Protein AF-K2DIX6-F1 (afdb_monomer)

Nearest PDB structures (foldseek):
  4ru0-assembly2_B  TM=8.545E-01  e=1.936E-02  Pseudomonas protegens Pf-5
  8k29-assembly1_A  TM=3.621E-01  e=5.583E+00  Vibrio phage ICP1_2004_A

Secondary structure (DSSP, 8-state):
----EE--EEE-SSSEEE----EE--HHHHHHHHHHHHHHHHHHTTPPPPPGGGG--

Radius of gyration: 17.9 Å; Cα contacts (8 Å, |Δi|>4): 37; chains: 1; bounding box: 39×19×45 Å

Mean predicted aligned error: 6.65 Å

Sequence (57 aa):
MGSAWARVHTWDGSKFVWSSDWLQADEQVMRPMVKNSASKYAEEKKLTRRTPADCQS

Solvent-accessible surface area (backbone atoms only — not comparable to full-atom values): 3756 Å² total; per-residue (Å²): 130,75,85,54,62,47,67,47,68,44,76,77,87,85,51,78,41,82,72,51,67,84,42,74,62,63,58,85,68,46,50,60,54,54,51,51,55,52,49,54,51,26,62,78,67,72,50,78,78,78,56,76,82,78,67,75,121

pLDDT: mean 87.44, std 8.85, range [58.88, 96.12]

Foldseek 3Di:
DPPQWDWDWDDPPPDTDTDDDIDGHDCVVVVVVVVVVVVVVCVVVVNDDDDPVVVPD

Structure (mmCIF, N/CA/C/O backbone):
data_AF-K2DIX6-F1
#
_entry.id   AF-K2DIX6-F1
#
loop_
_atom_site.group_PDB
_atom_site.id
_atom_site.type_symbol
_atom_site.label_atom_id
_atom_site.label_alt_id
_atom_site.label_comp_id
_atom_site.label_asym_id
_atom_site.label_entity_id
_atom_site.label_seq_id
_atom_site.pdbx_PDB_ins_code
_atom_site.Cartn_x
_atom_site.Cartn_y
_atom_site.Cartn_z
_atom_site.occupancy
_atom_site.B_iso_or_equiv
_atom_site.auth_seq_id
_atom_site.auth_comp_id
_atom_site.auth_asym_id
_atom_site.auth_atom_id
_atom_site.pdbx_PDB_model_num
ATOM 1 N N . MET A 1 1 ? -10.915 4.930 4.352 1.00 60.38 1 MET A N 1
ATOM 2 C CA . MET A 1 1 ? -9.726 4.353 3.686 1.00 60.38 1 MET A CA 1
ATOM 3 C C . MET A 1 1 ? -9.056 5.474 2.914 1.00 60.38 1 MET A C 1
ATOM 5 O O . MET A 1 1 ? -9.766 6.395 2.531 1.00 60.38 1 MET A O 1
ATOM 9 N N . GLY A 1 2 ? -7.727 5.451 2.764 1.00 65.81 2 GLY A N 1
ATOM 10 C CA . GLY A 1 2 ? -7.024 6.400 1.886 1.00 65.81 2 GLY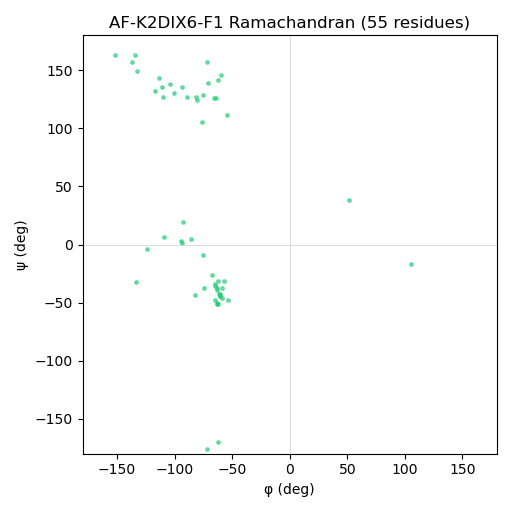 A CA 1
ATOM 11 C C . GLY A 1 2 ? -7.454 6.238 0.423 1.00 65.81 2 GLY A C 1
ATOM 12 O O . GLY A 1 2 ? -8.404 5.507 0.138 1.00 65.81 2 GLY A O 1
ATOM 13 N N . SER A 1 3 ? -6.760 6.887 -0.514 1.00 69.38 3 SER A N 1
ATOM 14 C CA . SER A 1 3 ? -7.035 6.705 -1.944 1.00 69.38 3 SER A CA 1
ATOM 15 C C . SER A 1 3 ? -6.960 5.218 -2.315 1.00 69.38 3 SER A C 1
ATOM 17 O O . SER A 1 3 ? -5.887 4.622 -2.286 1.00 69.38 3 SER A O 1
ATOM 19 N N . ALA A 1 4 ? -8.106 4.620 -2.647 1.00 80.06 4 ALA A N 1
ATOM 20 C CA . ALA A 1 4 ? -8.221 3.216 -3.049 1.00 80.06 4 ALA A CA 1
ATOM 21 C C . ALA A 1 4 ? -7.962 3.007 -4.550 1.00 80.06 4 ALA A C 1
ATOM 23 O O . ALA A 1 4 ? -8.138 1.905 -5.054 1.00 80.06 4 ALA A O 1
ATOM 24 N N . TRP A 1 5 ? -7.575 4.070 -5.254 1.00 89.19 5 TRP A N 1
ATOM 25 C CA . TRP A 1 5 ? -7.288 4.064 -6.678 1.00 89.19 5 TRP A CA 1
ATOM 26 C C . TRP A 1 5 ? -5.830 4.425 -6.909 1.00 89.19 5 TRP A C 1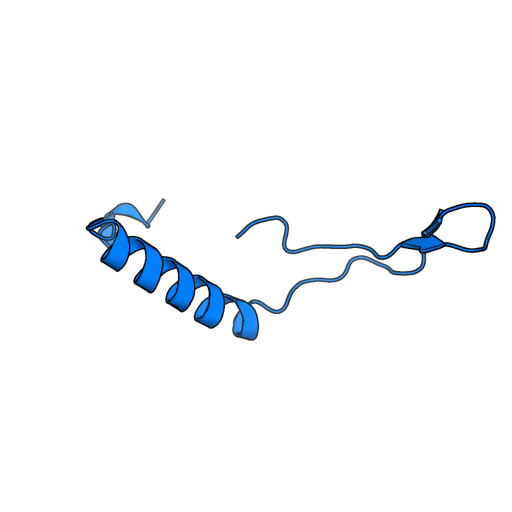
ATOM 28 O O . TRP A 1 5 ? -5.336 5.410 -6.358 1.00 89.19 5 TRP A O 1
ATOM 38 N N . ALA A 1 6 ? -5.159 3.640 -7.739 1.00 89.62 6 ALA A N 1
ATOM 39 C CA . ALA A 1 6 ? -3.773 3.858 -8.110 1.00 89.62 6 ALA A CA 1
ATOM 40 C C . ALA A 1 6 ? -3.589 3.707 -9.618 1.00 89.62 6 ALA A C 1
ATOM 42 O O . ALA A 1 6 ? -4.425 3.140 -10.319 1.00 89.62 6 ALA A O 1
ATOM 43 N N . ARG A 1 7 ? -2.468 4.219 -10.111 1.00 92.31 7 ARG A N 1
ATOM 44 C CA . ARG A 1 7 ? -1.976 3.983 -11.465 1.00 92.31 7 ARG A CA 1
ATOM 45 C C . ARG A 1 7 ? -0.504 3.619 -11.380 1.00 92.31 7 ARG A C 1
ATOM 47 O O . ARG A 1 7 ? 0.193 4.083 -10.478 1.00 92.31 7 ARG A O 1
ATOM 54 N N . VAL A 1 8 ? -0.049 2.804 -12.319 1.00 91.62 8 VAL A N 1
ATOM 55 C CA . VAL A 1 8 ? 1.333 2.352 -12.402 1.00 91.62 8 VAL A CA 1
ATOM 56 C C . VAL A 1 8 ? 2.063 3.169 -13.458 1.00 91.62 8 VAL A C 1
ATOM 58 O O . VAL A 1 8 ? 1.604 3.334 -14.593 1.00 91.62 8 VAL A O 1
ATOM 61 N N . HIS A 1 9 ? 3.223 3.675 -13.056 1.00 94.00 9 HIS A N 1
ATOM 62 C CA . HIS A 1 9 ? 4.243 4.172 -13.964 1.00 94.00 9 HIS A CA 1
ATOM 63 C C . HIS A 1 9 ? 5.374 3.159 -14.056 1.00 94.00 9 HIS A C 1
ATOM 65 O O . HIS A 1 9 ? 5.825 2.635 -13.038 1.00 94.00 9 HIS A O 1
ATOM 71 N N . THR A 1 10 ? 5.881 2.937 -15.263 1.00 95.06 10 THR A N 1
ATOM 72 C CA . THR A 1 10 ? 7.069 2.113 -15.500 1.00 95.06 10 THR A CA 1
ATOM 73 C C . THR A 1 10 ? 8.221 3.003 -15.950 1.00 95.06 10 THR A C 1
ATOM 75 O O . THR A 1 10 ? 8.035 3.901 -16.768 1.00 95.06 10 THR A O 1
ATOM 78 N N . TRP A 1 11 ? 9.412 2.781 -15.396 1.00 94.25 11 TRP A N 1
ATOM 79 C CA . TRP A 1 11 ? 10.636 3.452 -15.833 1.00 94.25 11 TRP A CA 1
ATOM 80 C C . TRP A 1 11 ? 11.194 2.761 -17.081 1.00 94.25 11 TRP A C 1
ATOM 82 O O . TRP A 1 11 ? 11.443 1.558 -17.043 1.00 94.25 11 TRP A O 1
ATOM 92 N N . ASP A 1 12 ? 11.402 3.509 -18.167 1.00 92.62 12 ASP A N 1
ATOM 93 C CA . ASP A 1 12 ? 11.912 2.972 -19.442 1.00 92.62 12 ASP A CA 1
ATOM 94 C C . ASP A 1 12 ? 13.441 3.076 -19.609 1.00 92.62 12 ASP A C 1
ATOM 96 O O . ASP A 1 12 ? 13.984 2.683 -20.6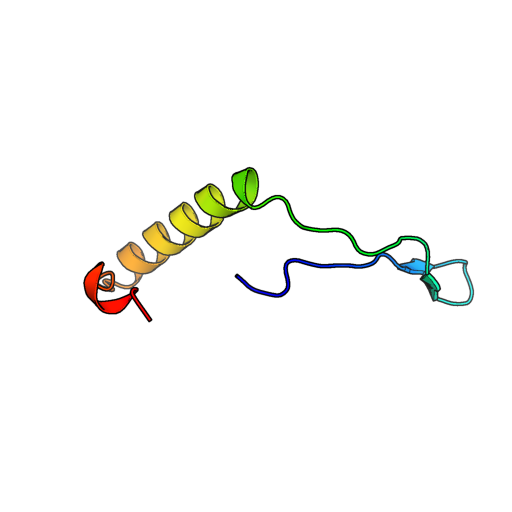39 1.00 92.62 12 ASP A O 1
ATOM 100 N N . GLY A 1 13 ? 14.143 3.602 -18.599 1.00 95.06 13 GLY A N 1
ATOM 101 C CA . GLY A 1 13 ? 15.575 3.918 -18.657 1.00 95.06 13 GLY A CA 1
ATOM 102 C C . GLY A 1 13 ? 15.873 5.416 -18.771 1.00 95.06 13 GLY A C 1
ATOM 103 O O . GLY A 1 13 ? 16.989 5.829 -18.464 1.00 95.06 13 GLY A O 1
ATOM 104 N N . SER A 1 14 ? 14.884 6.233 -19.146 1.00 96.12 14 SER A N 1
ATOM 105 C CA . SER A 1 14 ? 15.027 7.684 -19.341 1.00 96.12 14 SER A CA 1
ATOM 106 C C . SER A 1 14 ? 13.916 8.516 -18.697 1.00 96.12 14 SER A C 1
ATOM 108 O O . SER A 1 14 ? 14.163 9.641 -18.257 1.00 96.12 14 SER A O 1
ATOM 110 N N . LYS A 1 15 ? 12.692 7.980 -18.632 1.00 95.00 15 LYS A N 1
ATOM 111 C CA . LYS A 1 15 ? 11.526 8.640 -18.043 1.00 95.00 15 LYS A CA 1
ATOM 112 C C . LYS A 1 15 ? 10.525 7.623 -17.497 1.00 95.00 15 LYS A C 1
ATOM 114 O O . LYS A 1 15 ? 10.533 6.442 -17.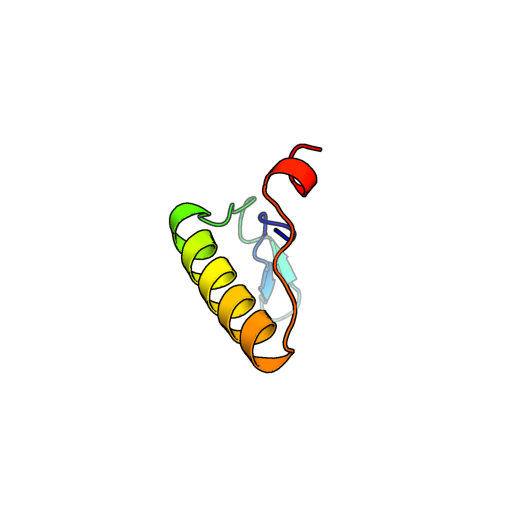842 1.00 95.00 15 LYS A O 1
ATOM 119 N N . PHE A 1 16 ? 9.624 8.110 -16.651 1.00 94.69 16 PHE A N 1
ATOM 120 C CA . PHE A 1 16 ? 8.442 7.359 -16.248 1.00 94.69 16 PHE A CA 1
ATOM 121 C C . PHE A 1 16 ? 7.364 7.479 -17.323 1.00 94.69 16 PHE A C 1
ATOM 123 O O . PHE A 1 16 ? 6.988 8.584 -17.719 1.00 94.69 16 PHE A O 1
ATOM 130 N N . VAL A 1 17 ? 6.851 6.339 -17.774 1.00 93.81 17 VAL A N 1
ATOM 131 C CA . VAL A 1 17 ? 5.723 6.246 -18.703 1.00 93.81 17 VAL A CA 1
ATOM 132 C C . VAL A 1 17 ? 4.523 5.623 -17.999 1.00 93.81 17 VAL A C 1
ATOM 134 O O . VAL A 1 17 ? 4.679 4.743 -17.152 1.00 93.81 17 VAL A O 1
ATOM 137 N N . TRP A 1 18 ? 3.315 6.094 -18.313 1.00 88.94 18 TRP A N 1
ATOM 138 C CA . TRP A 1 18 ? 2.086 5.462 -17.830 1.00 88.94 18 TRP A CA 1
ATOM 139 C C . TRP A 1 18 ? 1.968 4.067 -18.437 1.00 88.94 18 TRP A C 1
ATOM 141 O O . TRP A 1 18 ? 2.031 3.925 -19.656 1.00 88.94 18 TRP A O 1
ATOM 151 N N . SER A 1 19 ? 1.796 3.057 -17.592 1.00 88.50 19 SER A N 1
ATOM 152 C CA . SER A 1 19 ? 1.713 1.658 -18.020 1.00 88.50 19 SER A CA 1
ATOM 153 C C . SER A 1 19 ? 0.435 0.956 -17.568 1.00 88.50 19 SER A C 1
ATOM 155 O O . SER A 1 19 ? 0.199 -0.180 -17.971 1.00 88.50 19 SER A O 1
ATOM 157 N N . SER A 1 20 ? -0.416 1.622 -16.781 1.00 88.44 20 SER A N 1
ATOM 158 C CA . SER A 1 20 ? -1.738 1.112 -16.417 1.00 88.44 20 SER A CA 1
ATOM 159 C C . SER A 1 20 ? -2.824 2.182 -16.477 1.00 88.44 20 SER A C 1
ATOM 161 O O . SER A 1 20 ? -2.572 3.375 -16.281 1.00 88.44 20 SER A O 1
ATOM 163 N N . ASP A 1 21 ? -4.061 1.715 -16.628 1.00 88.94 21 ASP A N 1
ATOM 164 C CA . ASP A 1 21 ? -5.254 2.474 -16.268 1.00 88.94 21 ASP A CA 1
ATOM 165 C C . ASP A 1 21 ? -5.415 2.571 -14.741 1.00 88.94 21 ASP A C 1
ATOM 167 O O . A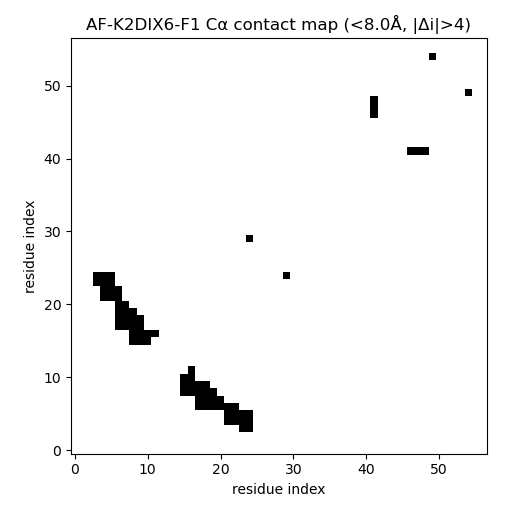SP A 1 21 ? -4.548 2.152 -13.965 1.00 88.94 21 ASP A O 1
ATOM 171 N N . TRP A 1 22 ? -6.523 3.169 -14.298 1.00 8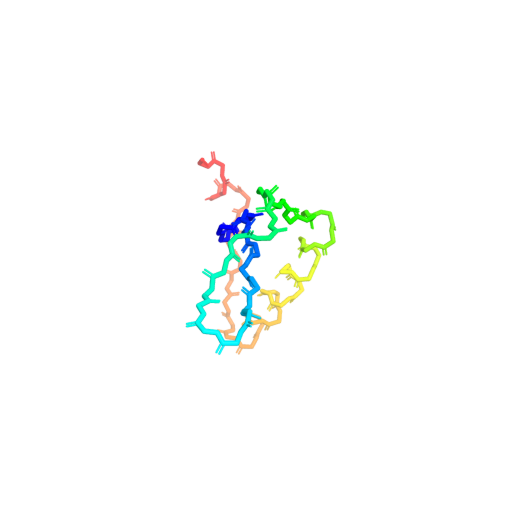8.31 22 TRP A N 1
ATOM 172 C CA . TRP A 1 22 ? -6.893 3.220 -12.888 1.00 88.31 22 TRP A CA 1
ATOM 173 C C . TRP A 1 22 ? -7.169 1.819 -12.335 1.00 88.31 22 TRP A C 1
ATOM 175 O O . TRP A 1 22 ? -8.013 1.088 -12.846 1.00 88.31 22 TRP A O 1
ATOM 185 N N . LEU A 1 23 ? -6.488 1.482 -11.247 1.00 89.75 23 LEU A N 1
ATOM 186 C CA . LEU A 1 23 ? -6.619 0.223 -10.527 1.00 89.75 23 LEU A CA 1
ATOM 187 C C . LEU A 1 23 ? -7.282 0.486 -9.17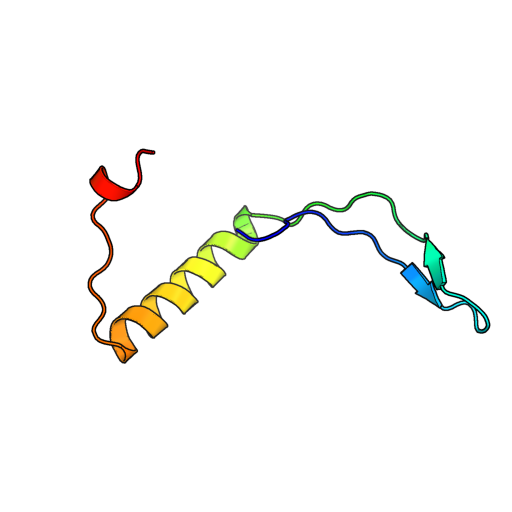9 1.00 89.75 23 LEU A C 1
ATOM 189 O O . LEU A 1 23 ? -6.803 1.332 -8.422 1.00 89.75 23 LEU A O 1
ATOM 193 N N . GLN A 1 24 ? -8.358 -0.242 -8.881 1.00 90.50 24 GLN A N 1
ATOM 194 C CA . GLN A 1 24 ? -9.048 -0.172 -7.595 1.00 90.50 24 GLN A CA 1
ATOM 195 C C . GLN A 1 24 ? -8.527 -1.249 -6.644 1.00 90.50 24 GLN A C 1
ATOM 197 O O . GLN A 1 24 ? -8.379 -2.409 -7.023 1.00 90.50 24 GLN A O 1
ATOM 202 N N . ALA A 1 25 ? -8.290 -0.875 -5.392 1.00 88.75 25 ALA A N 1
ATOM 203 C CA . ALA A 1 25 ? -7.959 -1.814 -4.335 1.00 88.75 25 ALA A CA 1
ATOM 204 C C . ALA A 1 25 ? -9.176 -2.668 -3.943 1.00 88.75 25 ALA A C 1
ATOM 206 O O . ALA A 1 25 ? -10.287 -2.153 -3.793 1.00 88.75 25 ALA A O 1
ATOM 207 N N . ASP A 1 26 ? -8.950 -3.961 -3.707 1.00 90.12 26 ASP A N 1
ATOM 208 C CA . ASP A 1 26 ? -9.985 -4.870 -3.218 1.00 90.12 26 ASP A CA 1
ATOM 209 C C . ASP A 1 26 ? -10.234 -4.658 -1.718 1.00 90.12 26 ASP A C 1
ATOM 211 O O . ASP A 1 26 ? -9.465 -5.069 -0.840 1.00 90.12 26 ASP A O 1
ATOM 215 N N . GLU A 1 27 ? -11.355 -4.013 -1.409 1.00 88.94 27 GLU A N 1
ATOM 216 C CA . GLU A 1 27 ? -11.740 -3.755 -0.031 1.00 88.94 27 GLU A CA 1
ATOM 217 C C . GLU A 1 27 ? -12.089 -5.020 0.759 1.00 88.94 27 GLU A C 1
ATOM 219 O O . GLU A 1 27 ? -11.955 -5.005 1.986 1.00 88.94 27 GLU A O 1
ATOM 224 N N . GLN A 1 28 ? -12.525 -6.104 0.114 1.00 90.06 28 GLN A N 1
ATOM 225 C 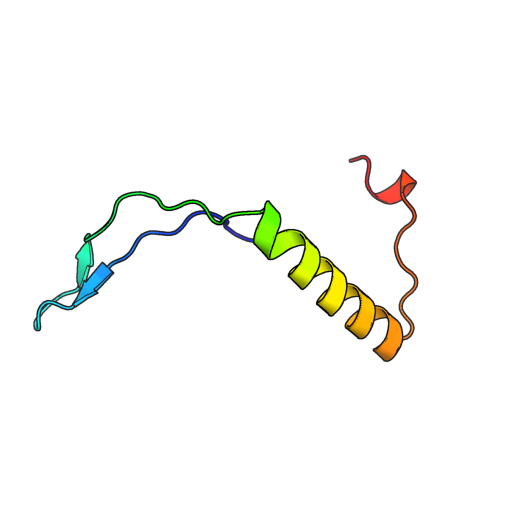CA . GLN A 1 28 ? -12.870 -7.344 0.814 1.00 90.06 28 GLN A CA 1
ATOM 226 C C . GLN A 1 28 ? -11.632 -7.958 1.473 1.00 90.06 28 GLN A C 1
ATOM 228 O O . GLN A 1 28 ? -11.717 -8.477 2.588 1.00 90.06 28 GLN A O 1
ATOM 233 N N . VAL A 1 29 ? -10.470 -7.800 0.837 1.00 89.94 29 VAL A N 1
ATOM 234 C CA . VAL A 1 29 ? -9.175 -8.244 1.364 1.00 89.94 29 VAL A CA 1
ATOM 235 C C . VAL A 1 29 ? -8.591 -7.229 2.348 1.00 89.94 29 VAL A C 1
ATOM 237 O O . VAL A 1 29 ? -8.111 -7.602 3.420 1.00 89.94 29 VAL A O 1
ATOM 240 N N . MET A 1 30 ? -8.652 -5.929 2.041 1.00 88.94 30 MET A N 1
ATOM 241 C CA . MET A 1 30 ? -8.005 -4.914 2.884 1.00 88.94 30 MET A CA 1
ATOM 242 C C . MET A 1 30 ? -8.739 -4.637 4.202 1.00 88.94 30 MET A C 1
ATOM 244 O O . MET A 1 30 ? -8.102 -4.412 5.235 1.00 88.94 30 MET A O 1
ATOM 248 N N . ARG A 1 31 ? -10.079 -4.640 4.207 1.00 89.31 31 ARG A N 1
ATOM 249 C CA . ARG A 1 31 ? -10.888 -4.327 5.400 1.00 89.31 31 ARG A CA 1
ATOM 250 C C . ARG A 1 31 ? -10.533 -5.176 6.631 1.00 89.31 31 ARG A C 1
ATOM 252 O O . ARG A 1 31 ? -10.381 -4.574 7.699 1.00 89.31 31 ARG A O 1
ATOM 259 N N . PRO A 1 32 ? -10.400 -6.517 6.562 1.00 92.62 32 PRO A N 1
ATOM 260 C CA . PRO A 1 32 ? -10.023 -7.309 7.734 1.00 92.62 32 PRO A CA 1
ATOM 261 C C . PRO A 1 32 ? -8.620 -6.962 8.248 1.00 92.62 32 PRO A C 1
ATOM 263 O O . PRO A 1 32 ? -8.432 -6.870 9.462 1.00 92.62 32 PRO A O 1
ATOM 266 N N . MET A 1 33 ? -7.662 -6.684 7.358 1.00 91.50 33 MET A N 1
ATOM 267 C CA . MET A 1 33 ? -6.304 -6.290 7.749 1.00 91.50 33 MET A CA 1
ATOM 268 C C . MET A 1 33 ? -6.295 -4.947 8.486 1.00 91.50 33 MET A C 1
ATOM 270 O O . MET A 1 33 ? -5.732 -4.844 9.575 1.00 91.50 33 MET A O 1
ATOM 274 N N . VAL A 1 34 ? -6.983 -3.937 7.941 1.00 90.62 34 VAL A N 1
ATOM 275 C CA . VAL A 1 34 ? -7.097 -2.608 8.566 1.00 90.62 34 VAL A CA 1
ATOM 276 C C . VAL A 1 34 ? -7.767 -2.705 9.935 1.00 90.62 34 VAL A C 1
ATOM 278 O O . VAL A 1 34 ? -7.280 -2.120 10.901 1.00 90.62 34 VAL A O 1
ATOM 281 N N . LYS A 1 35 ? -8.856 -3.477 10.047 1.00 89.62 35 LYS A N 1
ATOM 282 C CA . LYS A 1 35 ? -9.548 -3.694 11.326 1.00 89.62 35 LYS A CA 1
ATOM 283 C C . LYS A 1 35 ? -8.640 -4.355 12.357 1.00 89.62 35 LYS A C 1
ATOM 285 O O . LYS A 1 35 ? -8.632 -3.917 13.505 1.00 89.62 35 LYS A O 1
ATOM 290 N N . ASN A 1 36 ? -7.882 -5.379 11.971 1.00 92.94 36 ASN A N 1
ATOM 291 C CA . ASN A 1 36 ? -6.968 -6.075 12.876 1.00 92.94 36 ASN A CA 1
ATOM 292 C C . ASN A 1 36 ? -5.874 -5.127 13.395 1.00 92.94 36 ASN A C 1
ATOM 294 O O . ASN A 1 36 ? -5.724 -4.963 14.604 1.00 92.94 36 ASN A O 1
ATOM 298 N N . SER A 1 37 ? -5.188 -4.412 12.501 1.00 92.44 37 SER A N 1
ATOM 299 C CA . SER A 1 37 ? -4.145 -3.453 12.891 1.00 92.44 37 SER A CA 1
ATOM 300 C C . SER A 1 37 ? -4.685 -2.321 13.771 1.00 92.44 37 SER A C 1
ATOM 302 O O . SER A 1 37 ? -4.073 -1.985 14.783 1.00 92.44 37 SER A O 1
ATOM 304 N N . ALA A 1 38 ? -5.860 -1.772 13.446 1.00 90.44 38 ALA A N 1
ATOM 305 C CA . ALA A 1 38 ? -6.506 -0.744 14.263 1.00 90.44 38 ALA A CA 1
ATOM 306 C C . ALA A 1 38 ? -6.918 -1.269 15.650 1.00 90.44 38 ALA A C 1
ATOM 308 O O . ALA A 1 38 ? -6.836 -0.536 16.633 1.00 90.44 38 ALA A O 1
ATOM 309 N N . SER A 1 39 ? -7.339 -2.536 15.738 1.00 90.12 39 SER A N 1
ATOM 310 C CA . SER A 1 39 ? -7.687 -3.193 17.004 1.00 90.12 39 SER A CA 1
ATOM 311 C C . SER A 1 39 ? -6.477 -3.283 17.928 1.00 90.12 39 SER A C 1
ATOM 313 O O . SER A 1 39 ? -6.546 -2.801 19.055 1.00 90.12 39 SER A O 1
ATOM 315 N N . LYS A 1 40 ? -5.358 -3.807 17.412 1.00 93.50 40 LYS A N 1
ATOM 316 C CA . LYS A 1 40 ? -4.100 -3.927 18.161 1.00 93.50 40 LYS A CA 1
ATOM 317 C C . LYS A 1 40 ? -3.591 -2.573 18.641 1.00 93.50 40 LYS A C 1
ATOM 319 O O . LYS A 1 40 ? -3.261 -2.413 19.809 1.00 93.50 40 LYS A O 1
ATOM 324 N N . TYR A 1 41 ? -3.602 -1.572 17.762 1.00 92.94 41 TYR A N 1
ATOM 325 C CA . TYR A 1 41 ? -3.188 -0.219 18.126 1.00 92.94 41 TYR A CA 1
ATOM 326 C C . TYR A 1 41 ? -4.059 0.373 19.244 1.00 92.94 41 TYR A C 1
ATOM 328 O O . TYR A 1 41 ? -3.543 0.984 20.179 1.00 92.94 41 TYR A O 1
ATOM 336 N N . ALA A 1 42 ? -5.381 0.186 19.171 1.00 93.00 42 ALA A N 1
ATOM 337 C CA . ALA A 1 42 ? -6.290 0.671 20.203 1.00 93.00 42 ALA A CA 1
ATOM 338 C C . ALA A 1 42 ? -6.032 -0.004 21.560 1.00 93.00 42 ALA A C 1
ATOM 340 O O . ALA A 1 42 ? -6.037 0.675 22.583 1.00 93.00 42 ALA A O 1
ATOM 341 N N . GLU A 1 43 ? -5.743 -1.306 21.570 1.00 93.19 43 GLU A N 1
ATOM 342 C CA . GLU A 1 43 ? -5.371 -2.049 22.780 1.00 93.19 43 GLU A CA 1
ATOM 343 C C . GLU A 1 43 ? -4.053 -1.534 23.380 1.00 93.19 43 GLU A C 1
ATOM 345 O O . GLU A 1 43 ? -4.013 -1.169 24.556 1.00 93.19 43 GLU A O 1
ATOM 350 N N . GLU A 1 44 ? -3.000 -1.405 22.566 1.00 94.62 44 GLU A N 1
ATOM 351 C CA . GLU A 1 44 ? -1.686 -0.899 22.996 1.00 94.62 44 GLU A CA 1
ATOM 352 C C . GLU A 1 44 ? -1.757 0.519 23.571 1.00 94.62 44 GLU A C 1
ATOM 354 O O . GLU A 1 44 ? -1.046 0.863 24.519 1.00 94.62 44 GLU A O 1
ATOM 359 N N . LYS A 1 45 ? -2.612 1.364 22.991 1.00 94.62 45 LYS A N 1
ATOM 360 C CA . LYS A 1 45 ? -2.772 2.764 23.394 1.00 94.62 45 LYS A CA 1
ATOM 361 C C . LYS A 1 45 ? -3.897 2.987 24.398 1.00 94.62 45 LYS A C 1
ATOM 363 O O . LYS A 1 45 ? -4.131 4.133 24.773 1.00 94.62 45 LYS A O 1
ATOM 368 N N . LYS A 1 46 ? -4.565 1.921 24.858 1.00 93.38 46 LYS A N 1
ATOM 369 C CA . LYS A 1 46 ? -5.726 1.989 25.762 1.00 93.38 46 LYS A CA 1
ATOM 370 C C . LYS A 1 46 ? -6.809 2.948 25.248 1.00 93.38 46 LYS A C 1
ATOM 372 O O . LYS A 1 46 ? -7.418 3.691 26.015 1.00 93.38 46 LYS A O 1
ATOM 377 N N . LEU A 1 47 ? -7.022 2.954 23.935 1.00 90.56 47 LEU A N 1
ATOM 378 C CA . LEU A 1 47 ? -8.020 3.781 23.273 1.00 90.56 47 LEU A CA 1
ATOM 379 C C . LEU A 1 47 ? -9.349 3.032 23.215 1.00 90.56 47 LEU A C 1
ATOM 381 O O . LEU A 1 47 ? -9.437 1.920 22.692 1.00 90.56 47 LEU A O 1
ATOM 385 N N . THR A 1 48 ? -10.406 3.671 23.702 1.00 87.81 48 THR A N 1
ATOM 386 C CA . THR A 1 48 ? -11.767 3.150 23.566 1.00 87.81 48 THR A CA 1
ATOM 387 C C . THR A 1 48 ? -12.249 3.357 22.134 1.00 87.81 48 THR A C 1
ATOM 389 O O . THR A 1 48 ? -12.180 4.465 21.597 1.00 87.81 48 THR A O 1
ATOM 392 N N . ARG A 1 49 ? -12.749 2.294 21.492 1.00 83.81 49 ARG A N 1
ATOM 393 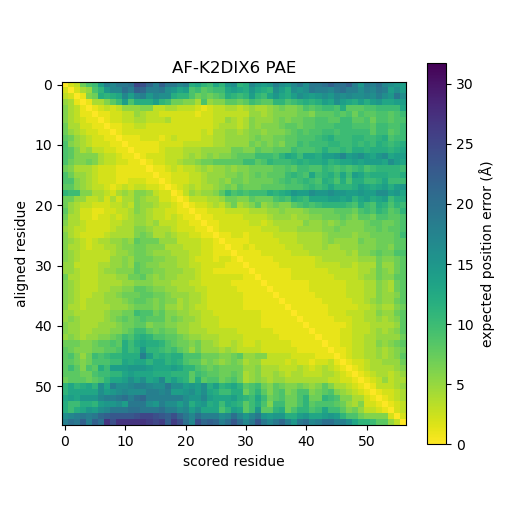C CA . ARG A 1 49 ? -13.368 2.413 20.165 1.00 83.81 49 ARG A CA 1
ATOM 394 C C . ARG A 1 49 ? -14.598 3.313 20.241 1.00 83.81 49 ARG A C 1
ATOM 396 O O . ARG A 1 49 ? -15.381 3.214 21.182 1.00 83.81 49 ARG A O 1
ATOM 403 N N . ARG A 1 50 ? -14.787 4.138 19.211 1.00 85.50 50 ARG A N 1
ATOM 404 C CA . ARG A 1 50 ? -16.011 4.930 19.039 1.00 85.50 50 ARG A CA 1
ATOM 405 C C . ARG A 1 50 ? -17.225 4.008 18.947 1.00 85.50 50 ARG A C 1
ATOM 407 O O . ARG A 1 50 ? -17.125 2.897 18.415 1.00 85.50 50 ARG A O 1
ATOM 414 N N . THR A 1 51 ? -18.354 4.462 19.479 1.00 83.44 51 THR A N 1
ATOM 415 C CA . THR A 1 51 ? -19.592 3.683 19.435 1.00 83.44 51 THR A CA 1
ATOM 416 C C . THR A 1 51 ? -20.143 3.658 18.006 1.00 83.44 51 THR A C 1
ATOM 418 O O . THR A 1 51 ? -19.834 4.548 17.214 1.00 83.44 51 THR A O 1
ATOM 421 N N . PRO A 1 52 ? -20.972 2.667 17.633 1.00 78.19 52 PRO A N 1
ATOM 422 C CA . PRO A 1 52 ? -21.577 2.637 16.302 1.00 78.19 52 PRO A CA 1
ATOM 423 C C . PRO A 1 52 ? -22.391 3.895 15.964 1.00 78.19 52 PRO A C 1
ATOM 425 O O . PRO A 1 52 ? -22.417 4.295 14.803 1.00 78.19 52 PRO A O 1
ATOM 428 N N . ALA A 1 53 ? -23.009 4.534 16.965 1.00 79.75 53 ALA A N 1
ATOM 429 C CA . ALA A 1 53 ? -23.754 5.783 16.801 1.00 79.75 53 ALA A CA 1
ATOM 430 C C . ALA A 1 53 ? -22.858 6.942 16.327 1.00 79.75 53 ALA A C 1
ATOM 432 O O . ALA A 1 53 ? -23.290 7.777 15.541 1.00 79.75 53 ALA A O 1
ATOM 433 N N . ASP A 1 54 ? -21.583 6.939 16.720 1.00 76.56 54 ASP A N 1
ATOM 434 C CA . ASP A 1 54 ? -20.605 7.959 16.331 1.00 76.56 54 ASP A CA 1
ATOM 435 C C . ASP A 1 54 ? -20.116 7.818 14.874 1.00 76.56 54 ASP A C 1
ATOM 437 O O . ASP A 1 54 ? -19.379 8.676 14.385 1.00 76.56 54 ASP A O 1
ATOM 441 N N . CYS A 1 55 ? -20.472 6.720 14.199 1.00 72.00 55 CYS A N 1
ATOM 442 C CA . CYS A 1 55 ? -19.989 6.348 12.866 1.00 72.00 55 CYS A CA 1
ATOM 443 C C . CYS A 1 55 ? -21.060 6.477 11.764 1.00 72.00 55 CYS A C 1
ATOM 445 O O . CYS A 1 55 ? -20.800 6.046 10.643 1.00 72.00 55 CYS A O 1
ATOM 447 N N . GLN A 1 56 ? -22.248 7.019 12.066 1.00 63.59 56 GLN A N 1
ATOM 448 C CA . GLN A 1 56 ? -23.378 7.143 11.123 1.00 63.59 56 GLN A CA 1
ATOM 449 C C . GLN A 1 56 ? -23.435 8.479 10.356 1.00 63.59 56 GLN A C 1
ATOM 451 O O . GLN A 1 56 ? -24.493 8.852 9.857 1.00 63.59 56 GLN A O 1
ATOM 456 N N . SER A 1 57 ? -22.323 9.212 10.279 1.00 58.88 57 SER A N 1
ATOM 457 C CA . SER A 1 57 ? -22.209 10.447 9.488 1.00 58.88 57 SER A CA 1
ATOM 458 C C . SER A 1 57 ? -21.974 10.177 8.008 1.00 58.88 57 SER A C 1
ATOM 460 O O . SER A 1 57 ? -21.079 9.341 7.737 1.00 58.88 57 SER A O 1
#